Protein AF-A0A849KDF8-F1 (afdb_monomer_lite)

Secondary structure (DSSP, 8-state):
--------------------------------------------S-HHHHHHHHHHHHHHHTT-HHHHHHHHHHHHHHHHHH--HHHHHHHHHHHHHTTTSHHHHHTTHHHHHHHHTTTSTTTTTSTTTS---

Structure (mmCIF, N/CA/C/O backbone):
data_AF-A0A849KDF8-F1
#
_entry.id   AF-A0A849KDF8-F1
#
loop_
_atom_site.group_PDB
_atom_site.id
_atom_site.type_symbol
_atom_site.label_atom_id
_atom_site.label_alt_id
_atom_site.label_comp_id
_atom_site.label_asym_id
_atom_site.label_entity_id
_atom_site.label_seq_id
_atom_site.pdbx_PDB_ins_code
_atom_site.Cartn_x
_atom_site.Cartn_y
_atom_site.Cartn_z
_atom_site.occupancy
_atom_site.B_iso_or_equiv
_atom_site.auth_seq_id
_atom_site.auth_comp_id
_atom_site.auth_asym_id
_atom_site.auth_atom_id
_atom_site.pdbx_PDB_model_num
ATOM 1 N N . MET A 1 1 ? 0.610 40.501 -31.856 1.00 41.25 1 MET A N 1
ATOM 2 C CA . MET A 1 1 ? 1.098 41.792 -31.326 1.00 41.25 1 MET A CA 1
ATOM 3 C C . MET A 1 1 ? 2.416 41.530 -30.622 1.00 41.25 1 MET A C 1
ATOM 5 O O . MET A 1 1 ? 2.444 40.773 -29.665 1.00 41.25 1 MET A O 1
ATOM 9 N N . CYS A 1 2 ? 3.502 42.070 -31.166 1.00 36.66 2 CYS A N 1
ATOM 10 C CA . CYS A 1 2 ? 4.852 41.997 -30.615 1.00 36.66 2 CYS A CA 1
ATOM 11 C C . CYS A 1 2 ? 5.259 43.398 -30.159 1.00 36.66 2 CYS A C 1
ATOM 13 O O . CYS A 1 2 ? 4.946 44.343 -30.881 1.00 36.66 2 CYS A O 1
ATOM 15 N N . ARG A 1 3 ? 6.032 43.467 -29.064 1.00 43.22 3 ARG A N 1
ATOM 16 C CA . ARG A 1 3 ? 7.144 44.392 -28.753 1.00 43.22 3 ARG A CA 1
ATOM 17 C C . ARG A 1 3 ? 7.171 44.973 -27.324 1.00 43.22 3 ARG A C 1
ATOM 19 O O . ARG A 1 3 ? 6.141 45.014 -26.662 1.00 43.22 3 ARG A O 1
ATOM 26 N N . PRO A 1 4 ? 8.395 45.297 -26.854 1.00 55.34 4 PRO A N 1
ATOM 27 C CA . PRO A 1 4 ? 8.879 45.163 -25.481 1.00 55.34 4 PRO A CA 1
ATOM 28 C C . PRO A 1 4 ? 9.159 46.535 -24.847 1.00 55.34 4 PRO A C 1
ATOM 30 O O . PRO A 1 4 ? 8.985 47.547 -25.515 1.00 55.34 4 PRO A O 1
ATOM 33 N N . PHE A 1 5 ? 9.689 46.580 -23.622 1.00 42.81 5 PHE A N 1
ATOM 34 C CA . PHE A 1 5 ? 10.507 47.718 -23.188 1.00 42.81 5 PHE A CA 1
ATOM 35 C C . PHE A 1 5 ? 11.630 47.262 -22.259 1.00 42.81 5 PHE A C 1
ATOM 37 O O . PHE A 1 5 ? 11.443 47.036 -21.067 1.00 42.81 5 PHE A O 1
ATOM 44 N N . ASP A 1 6 ? 12.797 47.132 -22.877 1.00 41.34 6 ASP A N 1
ATOM 45 C CA . ASP A 1 6 ? 14.102 47.126 -22.240 1.00 41.34 6 ASP A CA 1
ATOM 46 C C . ASP A 1 6 ? 14.595 48.570 -22.042 1.00 41.34 6 ASP A C 1
ATOM 48 O O . ASP A 1 6 ? 14.310 49.448 -22.858 1.00 41.34 6 ASP A O 1
ATOM 52 N N . HIS A 1 7 ? 15.367 48.754 -20.969 1.00 41.97 7 HIS A N 1
ATOM 53 C CA . HIS A 1 7 ? 16.410 49.759 -20.726 1.00 41.97 7 HIS A CA 1
ATOM 54 C C . HIS A 1 7 ? 16.214 51.231 -21.132 1.00 41.97 7 HIS A C 1
ATOM 56 O O . HIS A 1 7 ? 16.326 51.558 -22.304 1.00 41.97 7 HIS A O 1
ATOM 62 N N . VAL A 1 8 ? 16.272 52.145 -20.144 1.00 46.41 8 VAL A N 1
ATOM 63 C CA . VAL A 1 8 ? 17.152 53.338 -20.223 1.00 46.41 8 VAL A CA 1
ATOM 64 C C . VAL A 1 8 ? 17.688 53.728 -18.835 1.00 46.41 8 VAL A C 1
ATOM 66 O O . VAL A 1 8 ? 16.969 54.224 -17.971 1.00 46.41 8 VAL A O 1
ATOM 69 N N . LEU A 1 9 ? 19.001 53.549 -18.669 1.00 49.12 9 LEU A N 1
ATOM 70 C CA . LEU A 1 9 ? 19.859 54.199 -17.676 1.00 49.12 9 LEU A CA 1
ATOM 71 C C . LEU A 1 9 ? 19.871 55.726 -17.841 1.00 49.12 9 LEU A C 1
ATOM 73 O O . LEU A 1 9 ? 20.079 56.183 -18.964 1.00 49.12 9 LEU A O 1
ATOM 77 N N . ARG A 1 10 ? 19.829 56.494 -16.736 1.00 42.59 10 ARG A N 1
ATOM 78 C CA . ARG A 1 10 ? 20.530 57.798 -16.531 1.00 42.59 10 ARG A CA 1
ATOM 79 C C . ARG A 1 10 ? 19.964 58.494 -15.287 1.00 42.59 10 ARG A C 1
ATOM 81 O O . ARG A 1 10 ? 18.834 58.952 -15.316 1.00 42.59 10 ARG A O 1
ATOM 88 N N . ARG A 1 11 ? 20.663 58.611 -14.159 1.00 46.53 11 ARG A N 1
ATOM 89 C CA . ARG A 1 11 ? 21.743 59.568 -13.815 1.00 46.53 11 ARG A CA 1
ATOM 90 C C . ARG A 1 11 ? 22.064 59.231 -12.341 1.00 46.53 11 ARG A C 1
ATOM 92 O O . ARG A 1 11 ? 21.131 59.067 -11.573 1.00 46.53 11 ARG A O 1
ATOM 99 N N . GLY A 1 12 ? 23.285 58.974 -11.885 1.00 35.44 12 GLY A N 1
ATOM 100 C CA . GLY A 1 12 ? 24.455 59.834 -12.005 1.00 35.44 12 GLY A CA 1
ATOM 101 C C . GLY A 1 12 ? 24.452 60.887 -10.890 1.00 35.44 12 GLY A C 1
ATOM 102 O O . GLY A 1 12 ? 23.970 61.981 -11.147 1.00 35.44 12 GLY A O 1
ATOM 103 N N . ALA A 1 13 ? 24.945 60.532 -9.694 1.00 44.97 13 ALA A N 1
ATOM 104 C CA . ALA A 1 13 ? 25.566 61.391 -8.662 1.00 44.97 13 ALA A CA 1
ATOM 105 C C . ALA A 1 13 ? 25.665 60.565 -7.359 1.00 44.97 13 ALA A C 1
ATOM 107 O O . ALA A 1 13 ? 24.655 60.188 -6.785 1.00 44.97 13 ALA A O 1
ATOM 108 N N . ALA A 1 14 ? 26.835 60.033 -7.018 1.00 42.91 14 ALA A N 1
ATOM 109 C CA . ALA A 1 14 ? 27.879 60.704 -6.238 1.00 42.91 14 ALA A CA 1
ATOM 110 C C . ALA A 1 14 ? 27.807 60.302 -4.753 1.00 42.91 14 ALA A C 1
ATOM 112 O O . ALA A 1 14 ? 26.903 60.690 -4.023 1.00 42.91 14 ALA A O 1
ATOM 113 N N . LEU A 1 15 ? 28.796 59.485 -4.377 1.00 50.38 15 LEU A N 1
ATOM 114 C CA . LEU A 1 15 ? 29.427 59.354 -3.063 1.00 50.38 15 LEU A CA 1
ATOM 115 C C . LEU A 1 15 ? 28.846 60.233 -1.941 1.00 50.38 15 LEU A C 1
ATOM 117 O O . LEU A 1 15 ? 29.060 61.444 -1.933 1.00 50.38 15 LEU A O 1
ATOM 121 N N . CYS A 1 16 ? 28.279 59.598 -0.914 1.00 37.69 16 CYS A N 1
ATOM 122 C CA . CYS A 1 16 ? 28.373 60.098 0.455 1.00 37.69 16 CYS A CA 1
ATOM 123 C C . CYS A 1 16 ? 28.096 58.986 1.477 1.00 37.69 16 CYS A C 1
ATOM 125 O O . CYS A 1 16 ? 27.006 58.429 1.500 1.00 37.69 16 CYS A O 1
ATOM 127 N N . LEU A 1 17 ? 29.102 58.756 2.333 1.00 49.34 17 LEU A N 1
ATOM 128 C CA . LEU A 1 17 ? 29.003 58.292 3.727 1.00 49.34 17 LEU A CA 1
ATOM 129 C C . LEU A 1 17 ? 28.503 56.844 3.921 1.00 49.34 17 LEU A C 1
ATOM 131 O O . LEU A 1 17 ? 27.326 56.544 3.804 1.00 49.34 17 LEU A O 1
ATOM 135 N N . LEU A 1 18 ? 29.387 55.853 4.096 1.00 56.19 18 LEU A N 1
ATOM 136 C CA . LEU A 1 18 ? 30.035 55.482 5.372 1.00 56.19 18 LEU A CA 1
ATOM 137 C C . LEU A 1 18 ? 29.091 55.517 6.591 1.00 56.19 18 LEU A C 1
ATOM 139 O O . LEU A 1 18 ? 28.486 56.541 6.877 1.00 56.19 18 LEU A O 1
ATOM 143 N N . LEU A 1 19 ? 29.121 54.413 7.353 1.00 46.91 19 LEU A N 1
ATOM 144 C CA . LEU A 1 19 ? 28.393 54.099 8.595 1.00 46.91 19 LEU A CA 1
ATOM 145 C C . LEU A 1 19 ? 26.929 53.675 8.375 1.00 46.91 19 LEU A C 1
ATOM 147 O O . LEU A 1 19 ? 26.025 54.484 8.254 1.00 46.91 19 LEU A O 1
ATOM 151 N N . SER A 1 20 ? 26.588 52.389 8.428 1.00 48.00 20 SER A N 1
ATOM 152 C CA . SER A 1 20 ? 26.629 51.667 9.702 1.00 48.00 20 SER A CA 1
ATOM 153 C C . SER A 1 20 ? 26.692 50.150 9.493 1.00 48.00 20 SER A C 1
ATOM 155 O O . SER A 1 20 ? 25.688 49.512 9.184 1.00 48.00 20 SER A O 1
ATOM 157 N N . LEU A 1 21 ? 27.864 49.558 9.744 1.00 48.66 21 LEU A N 1
ATOM 158 C CA . LEU A 1 21 ? 27.937 48.179 10.227 1.00 48.66 21 LEU A CA 1
ATOM 159 C C . LEU A 1 21 ? 27.445 48.201 11.680 1.00 48.66 21 LEU A C 1
ATOM 161 O O . LEU A 1 21 ? 28.229 48.353 12.612 1.00 48.66 21 LEU A O 1
ATOM 165 N N . ALA A 1 22 ? 26.131 48.112 11.867 1.00 52.16 22 ALA A N 1
ATOM 166 C CA . ALA A 1 22 ? 25.553 47.784 13.161 1.00 52.16 22 ALA A CA 1
ATOM 167 C C . ALA A 1 22 ? 25.284 46.281 13.177 1.00 52.16 22 ALA A C 1
ATOM 169 O O . ALA A 1 22 ? 24.259 45.783 12.713 1.00 52.16 22 ALA A O 1
ATOM 170 N N . THR A 1 23 ? 26.288 45.579 13.681 1.00 51.03 23 THR A N 1
ATOM 171 C CA . THR A 1 23 ? 26.306 44.184 14.090 1.00 51.03 23 THR A CA 1
ATOM 172 C C . THR A 1 23 ? 25.065 43.854 14.920 1.00 51.03 23 THR A C 1
ATOM 174 O O . THR A 1 23 ? 25.037 44.089 16.123 1.00 51.03 23 THR A O 1
ATOM 177 N N . GLN A 1 24 ? 24.034 43.278 14.305 1.00 55.06 24 GLN A N 1
ATOM 178 C CA . GLN A 1 24 ? 23.022 42.541 15.056 1.00 55.06 24 GLN A CA 1
ATOM 179 C C . GLN A 1 24 ? 23.434 41.075 15.064 1.00 55.06 24 GLN A C 1
ATOM 181 O O . GLN A 1 24 ? 22.954 40.251 14.290 1.00 55.06 24 GLN A O 1
ATOM 186 N N . ALA A 1 25 ? 24.368 40.771 15.967 1.00 45.06 25 ALA A N 1
ATOM 187 C CA . ALA A 1 25 ? 24.535 39.431 16.500 1.00 45.06 25 ALA A CA 1
ATOM 188 C C . ALA A 1 25 ? 23.270 39.102 17.309 1.00 45.06 25 ALA A C 1
ATOM 190 O O . ALA A 1 25 ? 23.229 39.228 18.531 1.00 45.06 25 ALA A O 1
ATOM 191 N N . GLY A 1 26 ? 22.200 38.749 16.598 1.00 45.47 26 GLY A N 1
ATOM 192 C CA . GLY A 1 26 ? 21.040 38.108 17.185 1.00 45.47 26 GLY A CA 1
ATOM 193 C C . GLY A 1 26 ? 21.493 36.756 17.707 1.00 45.47 26 GLY A C 1
ATOM 194 O O . GLY A 1 26 ? 21.720 35.829 16.932 1.00 45.47 26 GLY A O 1
ATOM 195 N N . ALA A 1 27 ? 21.674 36.669 19.021 1.00 49.47 27 ALA A N 1
ATOM 196 C CA . ALA A 1 27 ? 21.826 35.421 19.741 1.00 49.47 27 ALA A CA 1
ATOM 197 C C . ALA A 1 27 ? 20.535 34.604 19.581 1.00 49.47 27 ALA A C 1
ATOM 199 O O . ALA A 1 27 ? 19.655 34.615 20.438 1.00 49.47 27 ALA A O 1
ATOM 200 N N . TYR A 1 28 ? 20.412 33.894 18.461 1.00 48.41 28 TYR A N 1
ATOM 201 C CA . TYR A 1 28 ? 19.480 32.787 18.329 1.00 48.41 28 TYR A CA 1
ATOM 202 C C . TYR A 1 28 ? 20.056 31.625 19.132 1.00 48.41 28 TYR A C 1
ATOM 204 O O . TYR A 1 28 ? 20.759 30.766 18.609 1.00 48.41 28 TYR A O 1
ATOM 212 N N . ALA A 1 29 ? 19.789 31.621 20.433 1.00 51.41 29 ALA A N 1
ATOM 213 C CA . ALA A 1 29 ? 19.782 30.389 21.193 1.00 51.41 29 ALA A CA 1
ATOM 214 C C . ALA A 1 29 ? 18.461 29.681 20.863 1.00 51.41 29 ALA A C 1
ATOM 216 O O . ALA A 1 29 ? 17.413 30.135 21.330 1.00 51.41 29 ALA A O 1
ATOM 217 N N . PRO A 1 30 ? 18.438 28.580 20.089 1.00 51.91 30 PRO A N 1
ATOM 218 C CA . PRO A 1 30 ? 17.329 27.669 20.232 1.00 51.91 30 PRO A CA 1
ATOM 219 C C . PRO A 1 30 ? 17.497 27.050 21.618 1.00 51.91 30 PRO A C 1
ATOM 221 O O . PRO A 1 30 ? 18.341 26.180 21.837 1.00 51.91 30 PRO A O 1
ATOM 224 N N . ALA A 1 31 ? 16.695 27.514 22.574 1.00 51.62 31 ALA A N 1
ATOM 225 C CA . ALA A 1 31 ? 16.337 26.689 23.710 1.00 51.62 31 ALA A CA 1
ATOM 226 C C . ALA A 1 31 ? 15.624 25.465 23.127 1.00 51.62 31 ALA A C 1
ATOM 228 O O . ALA A 1 31 ? 14.40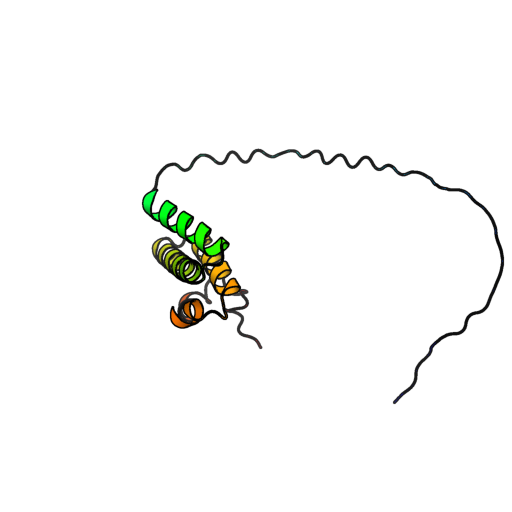8 25.447 22.948 1.00 51.62 31 ALA A O 1
ATOM 229 N N . ALA A 1 32 ? 16.410 24.459 22.746 1.00 54.28 32 ALA A N 1
ATOM 230 C CA . ALA A 1 32 ? 15.936 23.130 22.448 1.00 54.28 32 ALA A CA 1
ATOM 231 C C . ALA A 1 32 ? 15.434 22.558 23.773 1.00 54.28 32 ALA A C 1
ATOM 233 O O . ALA A 1 32 ? 16.119 21.804 24.464 1.00 54.28 32 ALA A O 1
ATOM 234 N N . THR A 1 33 ? 14.224 22.959 24.161 1.00 54.41 33 THR A N 1
ATOM 235 C CA . THR A 1 33 ? 13.417 22.196 25.096 1.00 54.41 33 THR A CA 1
ATOM 236 C C . THR A 1 33 ? 13.121 20.890 24.382 1.00 54.41 33 THR A C 1
ATOM 238 O O . THR A 1 33 ? 12.137 20.753 23.659 1.00 54.41 33 THR A O 1
ATOM 241 N N . ALA A 1 34 ? 14.039 19.938 24.533 1.00 54.75 34 ALA A N 1
ATOM 242 C CA . ALA A 1 34 ? 13.824 18.556 24.177 1.00 54.75 34 ALA A CA 1
ATOM 243 C C . ALA A 1 34 ? 12.689 18.062 25.074 1.00 54.75 34 ALA A C 1
ATOM 245 O O . ALA A 1 34 ? 12.903 17.588 26.192 1.00 54.75 34 ALA A O 1
ATOM 246 N N . MET A 1 35 ? 11.456 18.246 24.605 1.00 49.53 35 MET A N 1
ATOM 247 C CA . MET A 1 35 ? 10.289 17.589 25.153 1.00 49.53 35 MET A CA 1
ATOM 248 C C . MET A 1 35 ? 10.565 16.098 25.002 1.00 49.53 35 MET A C 1
ATOM 250 O O . MET A 1 35 ? 10.455 15.529 23.918 1.00 49.53 35 MET A O 1
ATOM 254 N N . ARG A 1 36 ? 11.025 15.476 26.092 1.00 51.09 36 ARG A N 1
ATOM 255 C CA . ARG A 1 36 ? 11.147 14.028 26.193 1.00 51.09 36 ARG A CA 1
ATOM 256 C C . ARG A 1 36 ? 9.740 13.474 26.061 1.00 51.09 36 ARG A C 1
ATOM 258 O O . ARG A 1 36 ? 9.020 13.354 27.051 1.00 51.09 36 ARG A O 1
ATOM 265 N N . ILE A 1 37 ? 9.353 13.130 24.837 1.00 51.97 37 ILE A N 1
ATOM 266 C CA . ILE A 1 37 ? 8.285 12.169 24.621 1.00 51.97 37 ILE A CA 1
ATOM 267 C C . ILE A 1 37 ? 8.787 10.902 25.304 1.00 51.97 37 ILE A C 1
ATOM 269 O O . ILE A 1 37 ? 9.682 10.218 24.808 1.00 51.97 37 ILE A O 1
ATOM 273 N N . LYS A 1 38 ? 8.269 10.637 26.507 1.00 46.53 38 LYS A N 1
ATOM 274 C CA . LYS A 1 38 ? 8.349 9.317 27.117 1.00 46.53 38 LYS A CA 1
ATOM 275 C C . LYS A 1 38 ? 7.565 8.397 26.190 1.00 46.53 38 LYS A C 1
ATOM 277 O O . LYS A 1 38 ? 6.365 8.212 26.364 1.00 46.53 38 LYS A O 1
ATOM 282 N N . PHE A 1 39 ? 8.239 7.856 25.182 1.00 46.53 39 PHE A N 1
ATOM 283 C CA . PHE A 1 39 ? 7.786 6.637 24.544 1.00 46.53 39 PHE A CA 1
ATOM 284 C C . PHE A 1 39 ? 7.817 5.575 25.635 1.00 46.53 39 PHE A C 1
ATOM 286 O O . PHE A 1 39 ? 8.876 5.093 26.034 1.00 46.53 39 PHE A O 1
ATOM 293 N N . ALA A 1 40 ? 6.645 5.291 26.199 1.00 45.72 40 ALA A N 1
ATOM 294 C CA . ALA A 1 40 ? 6.465 4.090 26.985 1.00 45.72 40 ALA A CA 1
ATOM 295 C C . ALA A 1 40 ? 6.841 2.910 26.075 1.00 45.72 40 ALA A C 1
ATOM 297 O O . ALA A 1 40 ? 6.374 2.871 24.931 1.00 45.72 40 ALA A O 1
ATOM 298 N N . PRO A 1 41 ? 7.689 1.973 26.526 1.00 45.12 41 PRO A N 1
ATOM 299 C CA . PRO A 1 41 ? 7.946 0.773 25.755 1.00 45.12 41 PRO A CA 1
ATOM 300 C C . PRO A 1 41 ? 6.630 -0.004 25.673 1.00 45.12 41 PRO A C 1
ATOM 302 O O . PRO A 1 41 ? 6.187 -0.604 26.651 1.00 45.12 41 PRO A O 1
ATOM 305 N N . GLN A 1 42 ? 5.974 0.036 24.512 1.00 50.62 42 GLN A N 1
ATOM 306 C CA . GLN A 1 42 ? 4.907 -0.902 24.178 1.00 50.62 42 GLN A CA 1
ATOM 307 C C . GLN A 1 42 ? 5.567 -2.261 23.942 1.00 50.62 42 GLN A C 1
ATOM 309 O O . GLN A 1 42 ? 5.880 -2.650 22.820 1.00 50.62 42 GLN A O 1
ATOM 314 N N . ALA A 1 43 ? 5.854 -2.957 25.037 1.00 56.53 43 ALA A N 1
ATOM 315 C CA . ALA A 1 43 ? 6.307 -4.327 24.986 1.00 56.53 43 ALA A CA 1
ATOM 316 C C . ALA A 1 43 ? 5.127 -5.237 24.623 1.00 56.53 43 ALA A C 1
ATOM 318 O O . ALA A 1 43 ? 4.124 -5.306 25.331 1.00 56.53 43 ALA A O 1
ATOM 319 N N . SER A 1 44 ? 5.338 -5.976 23.536 1.00 55.44 44 SER A N 1
ATOM 320 C CA . SER A 1 44 ? 4.829 -7.330 23.326 1.00 55.44 44 SER A CA 1
ATOM 321 C C . SER A 1 44 ? 3.349 -7.482 22.981 1.00 55.44 44 SER A C 1
ATOM 323 O O . SER A 1 44 ? 2.561 -8.053 23.727 1.00 55.44 44 SER A O 1
ATOM 325 N N . ALA A 1 45 ? 3.027 -7.147 21.732 1.00 48.19 45 ALA A N 1
ATOM 326 C CA . ALA A 1 45 ? 2.105 -7.959 20.947 1.00 48.19 45 ALA A CA 1
ATOM 327 C C . ALA A 1 45 ? 2.809 -8.368 19.642 1.00 48.19 45 ALA A C 1
ATOM 329 O O . ALA A 1 45 ? 2.850 -7.615 18.677 1.00 48.19 45 ALA A O 1
ATOM 330 N N . SER A 1 46 ? 3.371 -9.581 19.638 1.00 49.16 46 SER A N 1
ATOM 331 C CA . SER A 1 46 ? 3.955 -10.259 18.471 1.00 49.16 46 SER A CA 1
ATOM 332 C C . SER A 1 46 ? 5.234 -9.618 17.895 1.00 49.16 46 SER A C 1
ATOM 334 O O . SER A 1 46 ? 5.212 -8.886 16.909 1.00 49.16 46 SER A O 1
ATOM 336 N N . ALA A 1 47 ? 6.383 -9.939 18.501 1.00 55.88 47 ALA A N 1
ATOM 337 C CA . ALA A 1 47 ? 7.697 -9.476 18.042 1.00 55.88 47 ALA A CA 1
ATOM 338 C C . ALA A 1 47 ? 8.129 -10.082 16.689 1.00 55.88 47 ALA A C 1
ATOM 340 O O . ALA A 1 47 ? 8.791 -9.408 15.909 1.00 55.88 47 ALA A O 1
ATOM 341 N N . ALA A 1 48 ? 7.717 -11.317 16.377 1.00 55.88 48 ALA A N 1
ATOM 342 C CA . ALA A 1 48 ? 8.092 -12.019 15.144 1.00 55.88 48 ALA A CA 1
ATOM 343 C C . ALA A 1 48 ? 7.569 -11.375 13.833 1.00 55.88 48 ALA A C 1
ATOM 345 O O . ALA A 1 48 ? 8.344 -11.229 12.885 1.00 55.88 48 ALA A O 1
ATOM 346 N N . PRO A 1 49 ? 6.289 -10.959 13.720 1.00 69.25 49 PRO A N 1
ATOM 347 C CA . PRO A 1 49 ? 5.820 -10.264 12.523 1.00 69.25 49 PRO A CA 1
ATOM 348 C C . PRO A 1 49 ? 6.398 -8.852 12.400 1.00 69.25 49 PRO A C 1
ATOM 350 O O . PRO A 1 49 ? 6.587 -8.389 11.281 1.00 69.25 49 PRO A O 1
ATOM 353 N N . GLU A 1 50 ? 6.716 -8.177 13.510 1.00 81.94 50 GLU A N 1
ATOM 354 C CA . GLU A 1 50 ? 7.362 -6.860 13.446 1.00 81.94 50 GLU A CA 1
ATOM 355 C C . GLU A 1 50 ? 8.831 -6.965 13.026 1.00 81.94 50 GLU A C 1
ATOM 357 O O . GLU A 1 50 ? 9.282 -6.177 12.201 1.00 81.94 50 GLU A O 1
ATOM 362 N N . SER A 1 51 ? 9.562 -7.976 13.509 1.00 80.25 51 SER A N 1
ATOM 363 C CA . SER A 1 51 ? 10.946 -8.212 13.088 1.00 80.25 51 SER A CA 1
ATOM 364 C C . SER A 1 51 ? 11.046 -8.564 11.603 1.00 80.25 51 SER A C 1
ATOM 366 O O . SER A 1 51 ? 11.983 -8.137 10.937 1.00 80.25 51 SER A O 1
ATOM 368 N N . ALA A 1 52 ? 10.064 -9.290 11.059 1.00 88.00 52 ALA A N 1
ATOM 369 C CA . ALA A 1 52 ? 10.007 -9.578 9.627 1.00 88.00 52 ALA A CA 1
ATOM 370 C C . ALA A 1 52 ? 9.783 -8.307 8.788 1.00 88.00 52 ALA A C 1
ATOM 372 O O . ALA A 1 52 ? 10.415 -8.139 7.750 1.00 88.00 52 ALA A O 1
ATOM 373 N N . LEU A 1 53 ? 8.920 -7.390 9.242 1.00 93.06 53 LEU A N 1
ATOM 374 C CA . LEU A 1 53 ? 8.755 -6.089 8.585 1.00 93.06 53 LEU A CA 1
ATOM 375 C C . LEU A 1 53 ? 10.009 -5.219 8.729 1.00 93.06 53 LEU A C 1
ATOM 377 O O . LEU A 1 53 ? 10.374 -4.531 7.785 1.00 93.06 53 LEU A O 1
ATOM 381 N N . ALA A 1 54 ? 10.683 -5.255 9.880 1.00 94.12 54 ALA A N 1
ATOM 382 C CA . ALA A 1 54 ? 11.931 -4.524 10.097 1.00 94.12 54 ALA A CA 1
ATOM 383 C C . ALA A 1 54 ? 13.031 -4.961 9.118 1.00 94.12 54 ALA A C 1
ATOM 385 O O . ALA A 1 54 ? 13.642 -4.114 8.477 1.00 94.12 54 ALA A O 1
ATOM 386 N N . GLN A 1 55 ? 13.212 -6.268 8.924 1.00 95.50 55 GLN A N 1
ATOM 387 C CA . GLN A 1 55 ? 14.173 -6.786 7.950 1.00 95.50 55 GLN A CA 1
ATOM 388 C C . GLN A 1 55 ? 13.815 -6.385 6.510 1.00 95.50 55 GLN A C 1
ATOM 390 O O . GLN A 1 55 ? 14.681 -5.964 5.748 1.00 95.50 55 GLN A O 1
ATOM 395 N N . LEU A 1 56 ? 12.533 -6.459 6.139 1.00 94.88 56 LEU A N 1
ATOM 396 C CA . LEU A 1 56 ? 12.085 -6.004 4.821 1.00 94.88 56 LEU A CA 1
ATOM 397 C C . LEU A 1 56 ? 12.333 -4.503 4.617 1.00 94.88 56 LEU A C 1
ATOM 399 O O . LEU A 1 56 ? 12.735 -4.107 3.529 1.00 94.88 56 LEU A O 1
ATOM 403 N N . ARG A 1 57 ? 12.150 -3.671 5.653 1.00 96.12 57 ARG A N 1
ATOM 404 C CA . ARG A 1 57 ? 12.484 -2.236 5.604 1.00 96.12 57 ARG A CA 1
ATOM 405 C C . ARG A 1 57 ? 13.969 -2.020 5.354 1.00 96.12 57 ARG A C 1
ATOM 407 O O . ARG A 1 57 ? 14.309 -1.188 4.524 1.00 96.12 57 ARG A O 1
ATOM 414 N N . GLU A 1 58 ? 14.841 -2.754 6.039 1.00 96.62 58 GLU A N 1
ATOM 415 C CA . GLU A 1 58 ? 16.290 -2.646 5.838 1.00 96.62 58 GLU A CA 1
ATOM 416 C C . GLU A 1 58 ? 16.674 -2.951 4.387 1.00 96.62 58 GLU A C 1
ATOM 418 O O . GLU A 1 58 ? 17.323 -2.129 3.741 1.00 96.62 58 GLU A O 1
ATOM 423 N N . PHE A 1 59 ? 16.206 -4.072 3.836 1.00 94.75 59 PHE A N 1
ATOM 424 C CA . PHE A 1 59 ? 16.472 -4.417 2.438 1.00 94.75 59 PHE A CA 1
ATOM 425 C C . PHE A 1 59 ? 15.853 -3.410 1.462 1.00 94.75 59 PHE A C 1
ATOM 427 O O . PHE A 1 59 ? 16.526 -2.950 0.539 1.00 94.75 59 PHE A O 1
ATOM 434 N N . ALA A 1 60 ? 14.614 -2.979 1.703 1.00 93.00 60 ALA A N 1
ATOM 435 C CA . ALA A 1 60 ? 13.944 -1.993 0.862 1.00 93.00 60 ALA A CA 1
ATOM 436 C C . ALA A 1 60 ? 14.655 -0.627 0.868 1.00 93.00 60 ALA A C 1
ATOM 438 O O . ALA A 1 60 ? 14.670 0.060 -0.157 1.00 93.00 60 ALA A O 1
ATOM 439 N N . VAL A 1 61 ? 15.262 -0.215 1.989 1.00 94.56 61 VAL A N 1
ATOM 440 C CA . VAL A 1 61 ? 16.099 0.999 2.077 1.00 94.56 61 VAL A CA 1
ATOM 441 C C . VAL A 1 61 ? 17.400 0.841 1.287 1.00 94.56 61 VAL A C 1
ATOM 443 O O . VAL A 1 61 ? 17.860 1.812 0.692 1.00 94.56 61 VAL A O 1
ATOM 446 N N . LEU A 1 62 ? 17.961 -0.368 1.224 1.00 95.38 62 LEU A N 1
ATOM 447 C CA . LEU A 1 62 ? 19.153 -0.681 0.425 1.00 95.38 62 LEU A CA 1
ATOM 448 C C . LEU A 1 62 ? 18.881 -0.772 -1.088 1.00 95.38 62 LEU A C 1
ATOM 450 O O . LEU A 1 62 ? 19.809 -1.007 -1.857 1.00 95.38 62 LEU A O 1
ATOM 454 N N . GLY A 1 63 ? 17.636 -0.554 -1.520 1.00 90.00 63 GLY A N 1
ATOM 455 C CA . GLY A 1 63 ? 17.244 -0.572 -2.930 1.00 90.00 63 GLY A CA 1
ATOM 456 C C . GLY A 1 63 ? 16.740 -1.927 -3.424 1.00 90.00 63 GLY A C 1
ATOM 457 O O . GLY A 1 63 ? 16.547 -2.089 -4.625 1.00 90.00 63 GLY A O 1
ATOM 458 N N . ASP A 1 64 ? 16.498 -2.887 -2.528 1.00 91.69 64 ASP A N 1
ATOM 459 C CA . ASP A 1 64 ? 15.833 -4.138 -2.886 1.00 91.69 64 ASP A CA 1
ATOM 460 C C . ASP A 1 64 ? 14.341 -3.875 -3.161 1.00 91.69 64 ASP A C 1
ATOM 462 O O . ASP A 1 64 ? 13.527 -3.640 -2.258 1.00 91.69 64 ASP A O 1
ATOM 466 N N . THR A 1 65 ? 13.986 -3.872 -4.444 1.00 88.81 65 THR A N 1
ATOM 467 C CA . THR A 1 65 ? 12.628 -3.592 -4.920 1.00 88.81 65 THR A CA 1
ATOM 468 C C . THR A 1 65 ? 11.678 -4.765 -4.678 1.00 88.81 65 THR A C 1
ATOM 470 O O . THR A 1 65 ? 10.480 -4.542 -4.482 1.00 88.81 65 THR A O 1
ATOM 473 N N . ASP A 1 66 ? 12.192 -5.996 -4.589 1.00 88.75 66 ASP A N 1
ATOM 474 C CA . ASP A 1 66 ? 11.416 -7.166 -4.177 1.00 88.75 66 ASP A CA 1
ATOM 475 C C . ASP A 1 66 ? 11.024 -7.057 -2.703 1.00 88.75 66 ASP A C 1
ATOM 477 O O . ASP A 1 66 ? 9.853 -7.247 -2.355 1.00 88.75 66 ASP A O 1
ATOM 481 N N . ALA A 1 67 ? 11.975 -6.687 -1.843 1.00 91.50 67 ALA A N 1
ATOM 482 C CA . ALA A 1 67 ? 11.711 -6.446 -0.429 1.00 91.50 67 ALA A CA 1
ATOM 483 C C . ALA A 1 67 ? 10.708 -5.304 -0.228 1.00 91.50 67 ALA A C 1
ATOM 485 O O . ALA A 1 67 ? 9.829 -5.410 0.626 1.00 91.50 67 ALA A O 1
ATOM 486 N N . SER A 1 68 ? 10.791 -4.243 -1.034 1.00 90.75 68 SER A N 1
ATOM 487 C CA . SER A 1 68 ? 9.838 -3.129 -0.994 1.00 90.75 68 SER A CA 1
ATOM 488 C C . SER A 1 68 ? 8.414 -3.539 -1.387 1.00 90.75 68 SER A C 1
ATOM 490 O O . SER A 1 68 ? 7.455 -3.222 -0.677 1.00 90.75 68 SER A O 1
ATOM 492 N N . GLY A 1 69 ? 8.255 -4.306 -2.473 1.00 90.19 69 GLY A N 1
ATOM 493 C CA . GLY A 1 69 ? 6.947 -4.818 -2.896 1.00 90.19 69 GLY A CA 1
ATOM 494 C C . GLY A 1 69 ? 6.328 -5.770 -1.865 1.00 90.19 69 GLY A C 1
ATOM 495 O O . GLY A 1 69 ? 5.143 -5.664 -1.530 1.00 90.19 69 GLY A O 1
ATOM 496 N N . GLU A 1 70 ? 7.137 -6.664 -1.295 1.00 91.69 70 GLU A N 1
ATOM 497 C CA . GLU A 1 70 ? 6.709 -7.563 -0.218 1.00 91.69 70 GLU A CA 1
ATOM 498 C C . GLU A 1 70 ? 6.337 -6.783 1.055 1.00 91.69 70 GLU A C 1
ATOM 500 O O . GLU A 1 70 ? 5.317 -7.065 1.691 1.00 91.69 70 GLU A O 1
ATOM 505 N N . LEU A 1 71 ? 7.120 -5.762 1.413 1.00 93.31 71 LEU A N 1
ATOM 506 C CA . LEU A 1 71 ? 6.848 -4.881 2.547 1.00 93.31 71 LEU A CA 1
ATOM 507 C C . LEU A 1 71 ? 5.505 -4.166 2.384 1.00 93.31 71 LEU A C 1
ATOM 509 O O . LEU A 1 71 ? 4.662 -4.239 3.282 1.00 93.31 71 LEU A O 1
ATOM 513 N N . ALA A 1 72 ? 5.275 -3.529 1.234 1.00 92.19 72 ALA A N 1
ATOM 514 C CA . ALA A 1 72 ? 4.018 -2.856 0.923 1.00 92.19 72 ALA A CA 1
ATOM 515 C C . ALA A 1 72 ? 2.820 -3.816 1.017 1.00 92.19 72 ALA A C 1
ATOM 517 O O . ALA A 1 72 ? 1.804 -3.482 1.632 1.00 92.19 72 ALA A O 1
ATOM 518 N N . THR A 1 73 ? 2.966 -5.038 0.496 1.00 91.81 73 THR A N 1
ATOM 519 C CA . THR A 1 73 ? 1.939 -6.088 0.568 1.00 91.81 73 THR A CA 1
ATOM 520 C C . THR A 1 73 ? 1.586 -6.431 2.014 1.00 91.81 73 THR A C 1
ATOM 522 O O . THR A 1 73 ? 0.421 -6.347 2.413 1.00 91.81 73 THR A O 1
ATOM 525 N N . ARG A 1 74 ? 2.587 -6.748 2.844 1.00 93.62 74 ARG A N 1
ATOM 526 C CA . ARG A 1 74 ? 2.358 -7.141 4.245 1.00 93.62 74 ARG A CA 1
ATOM 527 C C . ARG A 1 74 ? 1.787 -6.010 5.090 1.00 93.62 74 ARG A C 1
ATOM 529 O O . ARG A 1 74 ? 0.998 -6.263 6.005 1.00 93.62 74 ARG A O 1
ATOM 536 N N . LEU A 1 75 ? 2.175 -4.770 4.805 1.00 93.81 75 LEU A N 1
ATOM 537 C CA . LEU A 1 75 ? 1.622 -3.587 5.458 1.00 93.81 75 LEU A CA 1
ATOM 538 C C . LEU A 1 75 ? 0.138 -3.404 5.110 1.00 93.81 75 LEU A C 1
ATOM 540 O O . LEU A 1 75 ? -0.666 -3.189 6.020 1.00 93.81 75 LEU A O 1
ATOM 544 N N . LEU A 1 76 ? -0.256 -3.574 3.844 1.00 91.75 76 LEU A N 1
ATOM 545 C CA . LEU A 1 76 ? -1.671 -3.561 3.452 1.00 91.75 76 LEU A CA 1
ATOM 546 C C . LEU A 1 76 ? -2.460 -4.695 4.116 1.00 91.75 76 LEU A C 1
ATOM 548 O O . LEU A 1 76 ? -3.521 -4.439 4.680 1.00 91.75 76 LEU A O 1
ATOM 552 N N . ASP A 1 77 ? -1.927 -5.917 4.153 1.00 92.94 77 ASP A N 1
ATOM 553 C CA . ASP A 1 77 ? -2.580 -7.052 4.826 1.00 92.94 77 ASP A CA 1
ATOM 554 C C . ASP A 1 77 ? -2.770 -6.801 6.326 1.00 92.94 77 ASP A C 1
ATOM 556 O O . ASP A 1 77 ? -3.747 -7.228 6.950 1.00 92.94 77 ASP A O 1
ATOM 560 N N . ARG A 1 78 ? -1.812 -6.121 6.960 1.00 93.62 78 ARG A N 1
ATOM 561 C CA . ARG A 1 78 ? -1.918 -5.758 8.372 1.00 93.62 78 ARG A CA 1
ATOM 562 C C . ARG A 1 78 ? -2.915 -4.633 8.582 1.00 93.62 78 ARG A C 1
ATOM 564 O O . ARG A 1 78 ? -3.679 -4.699 9.543 1.00 93.62 78 ARG A O 1
ATOM 571 N N . PHE A 1 79 ? -2.957 -3.650 7.689 1.00 91.94 79 PHE A N 1
ATOM 572 C CA . PHE A 1 79 ? -3.994 -2.626 7.697 1.00 91.94 79 PHE A CA 1
ATOM 573 C C . PHE A 1 79 ? -5.388 -3.247 7.551 1.00 91.94 79 PHE A C 1
ATOM 575 O O . PHE A 1 79 ? -6.261 -2.947 8.355 1.00 91.94 79 PHE A O 1
ATOM 582 N N . GLU A 1 80 ? -5.595 -4.158 6.604 1.00 90.19 80 GLU A N 1
ATOM 583 C CA . GLU A 1 80 ? -6.897 -4.799 6.389 1.00 90.19 80 GLU A CA 1
ATOM 584 C C . GLU A 1 80 ? -7.358 -5.621 7.599 1.00 90.19 80 GLU A C 1
ATOM 586 O O . GLU A 1 80 ? -8.546 -5.640 7.911 1.00 90.19 80 GLU A O 1
ATOM 591 N N . ARG A 1 81 ? -6.423 -6.236 8.335 1.00 93.56 81 ARG A N 1
ATOM 592 C CA . ARG A 1 81 ? -6.734 -6.975 9.569 1.00 93.56 81 ARG A CA 1
ATOM 593 C C . ARG A 1 81 ? -6.959 -6.091 10.794 1.00 93.56 81 ARG A C 1
ATOM 595 O O . ARG A 1 81 ? -7.735 -6.463 11.666 1.00 93.56 81 ARG A O 1
ATOM 602 N N . THR A 1 82 ? -6.243 -4.974 10.912 1.00 93.62 82 THR A N 1
ATOM 603 C CA . THR A 1 82 ? -6.187 -4.182 12.160 1.00 93.62 82 THR A CA 1
ATOM 604 C C . THR A 1 82 ? -6.897 -2.835 12.078 1.00 93.62 82 THR A C 1
ATOM 606 O O . THR A 1 82 ? -7.200 -2.238 13.106 1.00 93.62 82 THR A O 1
ATOM 609 N N . GLY A 1 83 ? -7.117 -2.314 10.873 1.00 88.75 83 GLY A N 1
ATOM 610 C CA . GLY A 1 83 ? -7.557 -0.942 10.629 1.00 88.75 83 GLY A CA 1
ATOM 611 C C . GLY A 1 83 ? -6.515 0.134 10.966 1.00 88.75 83 GLY A C 1
ATOM 612 O O . GLY A 1 83 ? -6.813 1.321 10.825 1.00 88.75 83 GLY A O 1
ATOM 613 N N . ASP A 1 84 ? -5.300 -0.231 11.398 1.00 89.88 84 ASP A N 1
ATOM 614 C CA . ASP A 1 84 ? -4.280 0.741 11.793 1.00 89.88 84 ASP A CA 1
ATOM 615 C C . ASP A 1 84 ? -3.707 1.464 10.568 1.00 89.88 84 ASP A C 1
ATOM 617 O O . ASP A 1 84 ? -2.946 0.910 9.767 1.00 89.88 84 ASP A O 1
ATOM 621 N N . ARG A 1 85 ? -4.067 2.745 10.463 1.00 89.25 85 ARG A N 1
ATOM 622 C CA . ARG A 1 85 ? -3.724 3.642 9.356 1.00 89.25 85 ARG A CA 1
ATOM 623 C C . ARG A 1 85 ? -2.222 3.857 9.180 1.00 89.25 85 ARG A C 1
ATOM 625 O O . ARG A 1 85 ? -1.829 4.277 8.096 1.00 89.25 85 ARG A O 1
ATOM 632 N N . ARG A 1 86 ? -1.392 3.582 10.193 1.00 91.19 86 ARG A N 1
ATOM 633 C CA . ARG A 1 86 ? 0.072 3.680 10.072 1.00 91.19 86 ARG A CA 1
ATOM 634 C C . ARG A 1 86 ? 0.601 2.714 9.019 1.00 91.19 86 ARG A C 1
ATOM 636 O O . ARG A 1 86 ? 1.393 3.124 8.182 1.00 91.19 86 ARG A O 1
ATOM 643 N N . HIS A 1 87 ? 0.084 1.485 8.997 1.00 92.88 87 HIS A N 1
ATOM 644 C CA . HIS A 1 87 ? 0.483 0.491 8.003 1.00 92.88 87 HIS A CA 1
ATOM 645 C C . HIS A 1 87 ? 0.038 0.887 6.594 1.00 92.88 87 HIS A C 1
ATOM 647 O O . HIS A 1 87 ? 0.813 0.759 5.656 1.00 92.88 87 HIS A O 1
ATOM 653 N N . LEU A 1 88 ? -1.176 1.434 6.448 1.00 91.06 88 LEU A N 1
ATOM 654 C CA . LEU A 1 88 ? -1.642 1.945 5.157 1.00 91.06 88 LEU A CA 1
ATOM 655 C C . LEU A 1 88 ? -0.749 3.085 4.659 1.00 91.06 88 LEU A C 1
ATOM 657 O O . LEU A 1 88 ? -0.321 3.079 3.513 1.00 91.06 88 LEU A O 1
ATOM 661 N N . HIS A 1 89 ? -0.458 4.059 5.522 1.00 90.19 89 HIS A N 1
ATOM 662 C CA . HIS A 1 89 ? 0.370 5.203 5.158 1.00 90.19 89 HIS A CA 1
ATOM 663 C C . HIS A 1 89 ? 1.793 4.786 4.778 1.00 90.19 89 HIS A C 1
ATOM 665 O O . HIS A 1 89 ? 2.357 5.301 3.818 1.00 90.19 89 HIS A O 1
ATOM 671 N N . GLU A 1 90 ? 2.372 3.842 5.515 1.00 93.69 90 GLU A N 1
ATOM 672 C CA . GLU A 1 90 ? 3.678 3.288 5.186 1.00 93.69 90 GLU A CA 1
ATOM 673 C C . GLU A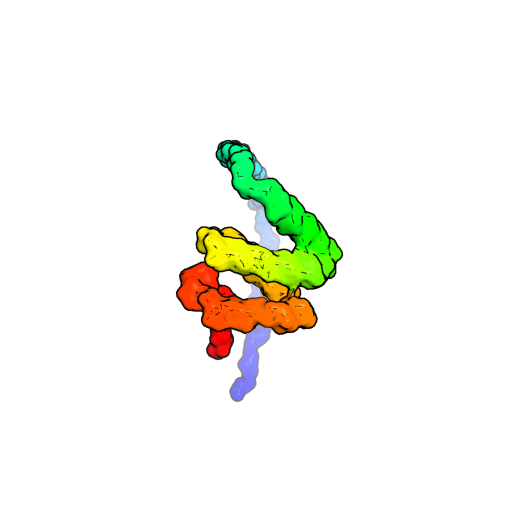 1 90 ? 3.650 2.536 3.849 1.00 93.69 90 GLU A C 1
ATOM 675 O O . GLU A 1 90 ? 4.477 2.818 2.987 1.00 93.69 90 GLU A O 1
ATOM 680 N N . ALA A 1 91 ? 2.662 1.664 3.618 1.00 92.31 91 ALA A N 1
ATOM 681 C CA . ALA A 1 91 ? 2.518 0.950 2.349 1.00 92.31 91 ALA A CA 1
ATOM 682 C C . ALA A 1 91 ? 2.456 1.907 1.149 1.00 92.31 91 ALA A C 1
ATOM 684 O O . ALA A 1 91 ? 3.123 1.681 0.142 1.00 92.31 91 ALA A O 1
ATOM 685 N N . MET A 1 92 ? 1.706 3.007 1.274 1.00 90.25 92 MET A N 1
ATOM 686 C CA . MET A 1 92 ? 1.597 4.010 0.214 1.00 90.25 92 MET A CA 1
ATOM 687 C C . MET A 1 92 ? 2.925 4.687 -0.123 1.00 90.25 92 MET A C 1
ATOM 689 O O . MET A 1 92 ? 3.152 5.005 -1.286 1.00 90.25 92 MET A O 1
ATOM 693 N N . GLN A 1 93 ? 3.805 4.900 0.859 1.00 91.12 93 GLN A N 1
ATOM 694 C CA . GLN A 1 93 ? 5.124 5.487 0.608 1.00 91.12 93 GLN A CA 1
ATOM 695 C C . GLN A 1 93 ? 5.994 4.551 -0.235 1.00 91.12 93 GLN A C 1
ATOM 697 O O . GLN A 1 93 ? 6.608 5.001 -1.199 1.00 91.12 93 GLN A O 1
ATOM 702 N N . TRP A 1 94 ? 5.995 3.254 0.081 1.00 91.44 94 TRP A N 1
ATOM 703 C CA . TRP A 1 94 ? 6.736 2.252 -0.690 1.00 91.44 94 TRP A CA 1
ATOM 704 C C . TRP A 1 94 ? 6.173 2.088 -2.108 1.00 91.44 94 TRP A C 1
ATOM 706 O O . TRP A 1 94 ? 6.934 2.107 -3.071 1.00 91.44 94 TRP A O 1
ATOM 716 N N . ILE A 1 95 ? 4.841 2.040 -2.253 1.00 88.62 95 ILE A N 1
ATOM 717 C CA . ILE A 1 95 ? 4.169 2.000 -3.566 1.00 88.62 95 ILE A CA 1
ATOM 718 C C . ILE A 1 95 ? 4.509 3.240 -4.397 1.00 88.62 95 ILE A C 1
ATOM 720 O O . ILE A 1 95 ? 4.774 3.120 -5.587 1.00 88.62 95 ILE A O 1
ATOM 724 N N . ALA A 1 96 ? 4.509 4.429 -3.791 1.00 86.50 96 ALA A N 1
ATOM 725 C CA . ALA A 1 96 ? 4.810 5.661 -4.511 1.00 86.50 96 ALA A CA 1
ATOM 726 C C . ALA A 1 96 ? 6.276 5.752 -4.938 1.00 86.50 96 ALA A C 1
ATOM 728 O O . ALA A 1 96 ? 6.564 6.244 -6.025 1.00 86.50 96 ALA A O 1
ATOM 729 N N . ARG A 1 97 ? 7.193 5.271 -4.095 1.00 88.19 97 ARG A N 1
ATOM 730 C CA . ARG A 1 97 ? 8.623 5.252 -4.402 1.00 88.19 97 ARG A CA 1
ATOM 731 C C . ARG A 1 97 ? 8.937 4.346 -5.588 1.00 88.19 97 ARG A C 1
ATOM 733 O O . ARG A 1 97 ? 9.669 4.752 -6.482 1.00 88.19 97 ARG A O 1
ATOM 740 N N . ASP A 1 98 ? 8.368 3.144 -5.590 1.00 88.00 98 ASP A N 1
ATOM 741 C CA . ASP A 1 98 ? 8.725 2.094 -6.545 1.00 88.00 98 ASP A CA 1
ATOM 742 C C . ASP A 1 98 ? 7.643 1.891 -7.618 1.00 88.00 98 ASP A C 1
ATOM 744 O O . ASP A 1 98 ? 7.560 0.825 -8.218 1.00 88.00 98 ASP A O 1
ATOM 748 N N . TRP A 1 99 ? 6.829 2.918 -7.879 1.00 81.25 99 TRP A N 1
ATOM 749 C CA . TRP A 1 99 ? 5.662 2.868 -8.767 1.00 81.25 99 TRP A CA 1
ATOM 750 C C . TRP A 1 99 ? 5.953 2.294 -10.160 1.00 81.25 99 TRP A C 1
ATOM 752 O O . TRP A 1 99 ? 5.143 1.549 -10.704 1.00 81.25 99 TRP A O 1
ATOM 762 N N . GLU A 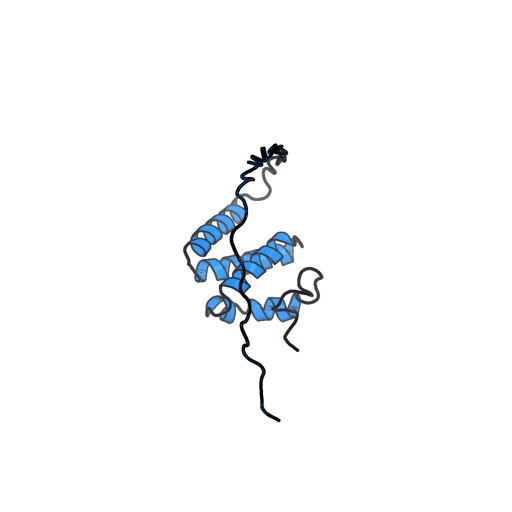1 100 ? 7.117 2.611 -10.728 1.00 80.88 100 GLU A N 1
ATOM 763 C CA . GLU A 1 100 ? 7.517 2.152 -12.065 1.00 80.88 100 GLU A CA 1
ATOM 764 C C . GLU A 1 100 ? 8.116 0.735 -12.077 1.00 80.88 100 GLU A C 1
ATOM 766 O O . GLU A 1 100 ? 8.400 0.189 -13.143 1.00 80.88 100 GLU A O 1
ATOM 771 N N . HIS A 1 101 ? 8.318 0.114 -10.912 1.00 81.94 101 HIS A N 1
ATOM 772 C CA . HIS A 1 101 ? 8.937 -1.203 -10.825 1.00 81.94 101 HIS A CA 1
ATOM 773 C C . HIS A 1 101 ? 7.924 -2.324 -11.026 1.00 81.94 101 HIS A C 1
ATOM 775 O O . HIS A 1 101 ? 6.840 -2.341 -10.437 1.00 81.94 101 HIS A O 1
ATOM 781 N N . GLU A 1 102 ? 8.345 -3.331 -11.796 1.00 73.19 102 GLU A N 1
ATOM 782 C CA . GLU A 1 102 ? 7.509 -4.458 -12.213 1.00 73.19 102 GLU A CA 1
ATOM 783 C C . GLU A 1 102 ? 6.822 -5.142 -11.030 1.00 73.19 102 GLU A C 1
ATOM 785 O O . GLU A 1 102 ? 5.688 -5.557 -11.174 1.00 73.19 102 GLU A O 1
ATOM 790 N N . ARG A 1 103 ? 7.436 -5.225 -9.843 1.00 70.25 103 ARG A N 1
ATOM 791 C CA . ARG A 1 103 ? 6.807 -5.821 -8.652 1.00 70.25 103 ARG A CA 1
ATOM 792 C C . ARG A 1 103 ? 5.664 -5.003 -8.069 1.00 70.25 103 ARG A C 1
ATOM 794 O O . ARG A 1 103 ? 4.692 -5.607 -7.637 1.00 70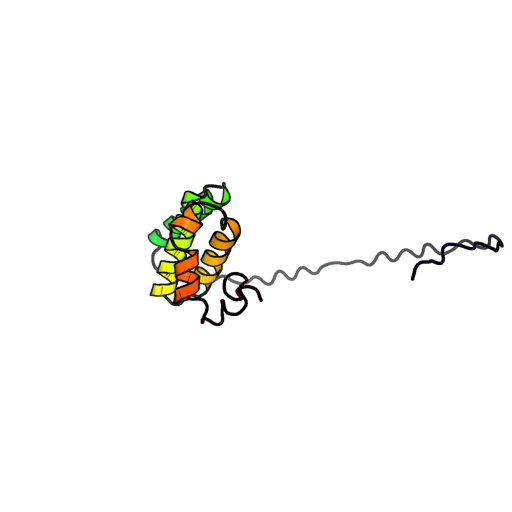.25 103 ARG A O 1
ATOM 801 N N . VAL A 1 104 ? 5.750 -3.675 -8.041 1.00 66.44 104 VAL A N 1
ATOM 802 C CA . VAL A 1 104 ? 4.647 -2.825 -7.557 1.00 66.44 104 VAL A CA 1
ATOM 803 C C . VAL A 1 104 ? 3.480 -2.868 -8.542 1.00 66.44 104 VAL A C 1
ATOM 805 O O . VAL A 1 104 ? 2.322 -2.924 -8.126 1.00 66.44 104 VAL A O 1
ATOM 808 N N . VAL A 1 105 ? 3.803 -2.945 -9.834 1.00 61.81 105 VAL A N 1
ATOM 809 C CA . VAL A 1 105 ? 2.840 -3.087 -10.930 1.00 61.81 105 VAL A CA 1
ATOM 810 C C . VAL A 1 105 ? 2.229 -4.498 -10.979 1.00 61.81 105 VAL A C 1
ATOM 812 O O . VAL A 1 105 ? 1.018 -4.629 -11.073 1.00 61.81 105 VAL A O 1
ATOM 815 N N . ARG A 1 106 ? 3.033 -5.564 -10.857 1.00 58.34 106 ARG A N 1
ATOM 816 C CA . ARG A 1 106 ? 2.608 -6.980 -10.927 1.00 58.34 106 ARG A CA 1
ATOM 817 C C . ARG A 1 106 ? 2.004 -7.529 -9.655 1.00 58.34 106 ARG A C 1
ATOM 819 O O . ARG A 1 106 ? 1.309 -8.536 -9.718 1.00 58.34 106 ARG A O 1
ATOM 826 N N . ALA A 1 107 ? 2.327 -6.966 -8.497 1.00 62.47 107 ALA A N 1
ATOM 827 C CA . ALA A 1 107 ? 1.694 -7.387 -7.253 1.00 62.47 107 ALA A CA 1
ATOM 828 C C . ALA A 1 107 ? 0.255 -6.851 -7.133 1.00 62.47 107 ALA A C 1
ATOM 830 O O . ALA A 1 107 ? -0.330 -6.956 -6.056 1.00 62.47 107 ALA A O 1
ATOM 831 N N . ASP A 1 108 ? -0.294 -6.243 -8.197 1.00 74.19 108 ASP A N 1
ATOM 832 C CA . ASP A 1 108 ? -1.606 -5.593 -8.242 1.00 74.19 108 ASP A CA 1
ATOM 833 C C . ASP A 1 108 ? -1.820 -4.636 -7.056 1.00 74.19 108 ASP A C 1
ATOM 835 O O . ASP A 1 108 ? -2.942 -4.402 -6.606 1.00 74.19 108 ASP A O 1
ATOM 839 N N . LEU A 1 109 ? -0.733 -4.083 -6.499 1.00 80.81 109 LEU A N 1
ATOM 840 C CA . LEU A 1 109 ? -0.784 -3.262 -5.289 1.00 80.81 109 LEU A CA 1
ATOM 841 C C . LEU A 1 109 ? -1.483 -1.939 -5.578 1.00 80.81 109 LEU A C 1
ATOM 843 O O . LEU A 1 109 ? -2.322 -1.498 -4.792 1.00 80.81 109 LEU A O 1
ATOM 847 N N . ALA A 1 110 ? -1.169 -1.351 -6.731 1.00 76.69 110 ALA A N 1
ATOM 848 C CA . ALA A 1 110 ? -1.854 -0.185 -7.259 1.00 76.69 110 ALA A CA 1
ATOM 849 C C . ALA A 1 110 ? -3.361 -0.446 -7.395 1.00 76.69 110 ALA A C 1
ATOM 851 O O . ALA A 1 110 ? -4.164 0.247 -6.771 1.00 76.69 110 ALA A O 1
ATOM 852 N N . ASP A 1 111 ? -3.738 -1.502 -8.115 1.00 80.50 111 ASP A N 1
ATOM 853 C CA . ASP A 1 111 ? -5.133 -1.886 -8.347 1.00 80.50 111 ASP A CA 1
ATOM 854 C C . ASP A 1 111 ? -5.880 -2.206 -7.052 1.00 80.50 111 ASP A C 1
ATOM 856 O O . ASP A 1 111 ? -7.030 -1.799 -6.864 1.00 80.50 111 ASP A O 1
ATOM 860 N N . ARG A 1 112 ? -5.231 -2.877 -6.098 1.00 85.19 112 ARG A N 1
ATOM 861 C CA . ARG A 1 112 ? -5.795 -3.161 -4.773 1.00 85.19 112 ARG A CA 1
ATOM 862 C C . ARG A 1 112 ? -6.081 -1.875 -4.004 1.00 85.19 112 ARG A C 1
ATOM 864 O O . ARG A 1 112 ? -7.136 -1.765 -3.377 1.00 85.19 112 ARG A O 1
ATOM 871 N N . VAL A 1 113 ? -5.173 -0.901 -4.038 1.00 83.75 113 VAL A N 1
ATOM 872 C CA . VAL A 1 113 ? -5.383 0.402 -3.390 1.00 83.75 113 VAL A CA 1
ATOM 873 C C . VAL A 1 113 ? -6.497 1.183 -4.082 1.00 83.75 113 VAL A C 1
ATOM 875 O O . VAL A 1 113 ? -7.404 1.668 -3.399 1.00 83.75 113 VAL A O 1
ATOM 878 N N . LEU A 1 114 ? -6.467 1.244 -5.414 1.00 82.88 114 LEU A N 1
ATOM 879 C CA . LEU A 1 114 ? -7.462 1.929 -6.237 1.00 82.88 114 LEU A CA 1
ATOM 880 C C . LEU A 1 114 ? -8.872 1.384 -5.995 1.00 82.88 114 LEU A C 1
ATOM 882 O O . LEU A 1 114 ? -9.794 2.142 -5.695 1.00 82.88 114 LEU A O 1
ATOM 886 N N . SER A 1 115 ? -9.027 0.063 -6.043 1.00 83.88 115 SER A N 1
ATOM 887 C CA . SER A 1 115 ? -10.331 -0.598 -5.943 1.00 83.88 115 SER A CA 1
ATOM 888 C C . SER A 1 115 ? -10.909 -0.642 -4.527 1.00 83.88 115 SER A C 1
ATOM 890 O O . SER A 1 115 ? -12.130 -0.642 -4.373 1.00 83.88 115 SER A O 1
ATOM 892 N N . ARG A 1 116 ? -10.075 -0.693 -3.477 1.00 84.88 116 ARG A N 1
ATOM 893 C CA . ARG A 1 116 ? -10.553 -0.973 -2.104 1.00 84.88 116 ARG A CA 1
ATOM 894 C C . ARG A 1 116 ? -10.332 0.151 -1.107 1.00 84.88 116 ARG A C 1
ATOM 896 O O . ARG A 1 116 ? -11.052 0.230 -0.109 1.00 84.88 116 ARG A O 1
ATOM 903 N N . HIS A 1 117 ? -9.339 1.004 -1.340 1.00 84.75 117 HIS A N 1
ATOM 904 C CA . HIS A 1 117 ? -8.816 1.879 -0.291 1.00 84.75 117 HIS A CA 1
ATOM 905 C C . HIS A 1 117 ? -8.956 3.372 -0.609 1.00 84.75 117 HIS A C 1
ATOM 907 O O . HIS A 1 11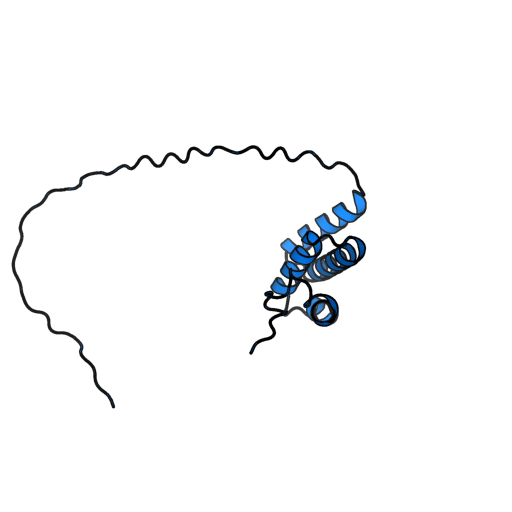7 ? -8.976 4.170 0.327 1.00 84.75 117 HIS A O 1
ATOM 913 N N . CYS A 1 118 ? -9.171 3.776 -1.865 1.00 85.00 118 CYS A N 1
ATOM 914 C CA . CYS A 1 118 ? -9.283 5.197 -2.229 1.00 85.00 118 CYS A CA 1
ATOM 915 C C . CYS A 1 118 ? -10.467 5.950 -1.597 1.00 85.00 118 CYS A C 1
ATOM 917 O O . CYS A 1 118 ? -10.356 7.143 -1.323 1.00 85.00 118 CYS A O 1
ATOM 919 N N . ALA A 1 119 ? -11.564 5.266 -1.252 1.00 83.75 119 ALA A N 1
ATOM 920 C CA . ALA A 1 119 ? -12.684 5.885 -0.534 1.00 83.75 119 ALA A CA 1
ATOM 921 C C . ALA A 1 119 ? -12.345 6.266 0.926 1.00 83.75 119 ALA A C 1
ATOM 923 O O . ALA A 1 119 ? -13.116 6.963 1.590 1.00 83.75 119 ALA A O 1
ATOM 924 N N . ARG A 1 120 ? -11.201 5.813 1.463 1.00 82.44 120 ARG A N 1
ATOM 925 C CA . ARG A 1 120 ? -10.794 6.087 2.846 1.00 82.44 120 ARG A CA 1
ATOM 926 C C . ARG A 1 120 ? -10.303 7.535 2.987 1.00 82.44 120 ARG A C 1
ATOM 928 O O . ARG A 1 120 ? -9.476 7.963 2.186 1.00 82.44 120 ARG A O 1
ATOM 935 N N . PRO A 1 121 ? -10.650 8.255 4.075 1.00 82.19 121 PRO A N 1
ATOM 936 C CA . PRO A 1 121 ? -10.208 9.642 4.286 1.00 82.19 121 PRO A CA 1
ATOM 937 C C . PRO A 1 121 ? -8.687 9.846 4.239 1.00 82.19 121 PRO A C 1
ATOM 939 O O . PRO A 1 121 ? -8.208 10.927 3.920 1.00 82.19 121 PRO A O 1
ATOM 942 N N . ALA A 1 122 ? -7.912 8.805 4.564 1.00 78.94 122 ALA A N 1
ATOM 943 C CA . ALA A 1 122 ? -6.453 8.835 4.486 1.00 78.94 122 ALA A CA 1
ATOM 944 C C . ALA A 1 122 ? -5.921 8.962 3.051 1.00 78.94 122 ALA A C 1
ATOM 946 O O . ALA A 1 122 ? -4.834 9.498 2.866 1.00 78.94 122 ALA A O 1
ATOM 947 N N . LEU A 1 123 ? -6.668 8.452 2.069 1.00 81.56 123 LEU A N 1
ATOM 948 C CA . LEU A 1 123 ? -6.242 8.334 0.679 1.00 81.56 123 LEU A CA 1
ATOM 949 C C . LEU A 1 123 ? -7.028 9.223 -0.280 1.00 81.56 123 LEU A C 1
ATOM 951 O O . LEU A 1 123 ? -6.572 9.422 -1.393 1.00 81.56 123 LEU A O 1
ATOM 955 N N . GLN A 1 124 ? -8.131 9.839 0.151 1.00 80.94 124 GLN A N 1
ATOM 956 C CA . GLN A 1 124 ? -8.959 10.725 -0.683 1.00 80.94 124 GLN A CA 1
ATOM 957 C C . GLN A 1 124 ? -8.201 11.875 -1.370 1.00 80.94 124 GLN A C 1
ATOM 959 O O . GLN A 1 124 ? -8.692 12.419 -2.348 1.00 80.94 124 GLN A O 1
ATOM 964 N N . ARG A 1 125 ? -7.031 12.272 -0.855 1.00 77.00 125 ARG A N 1
ATOM 965 C CA . ARG A 1 125 ? -6.167 13.310 -1.451 1.00 77.00 125 ARG A CA 1
ATOM 966 C C . ARG A 1 125 ? -4.814 12.778 -1.923 1.00 77.00 125 ARG A C 1
ATOM 968 O O . ARG A 1 125 ? -3.919 13.556 -2.233 1.00 77.00 125 ARG A O 1
ATOM 975 N N . HIS A 1 126 ? -4.622 11.465 -1.877 1.00 79.38 126 HIS A N 1
ATOM 976 C CA . HIS A 1 126 ? -3.385 10.849 -2.323 1.00 79.38 126 HIS A CA 1
ATOM 977 C C . HIS A 1 126 ? -3.356 10.848 -3.851 1.00 79.38 126 HIS A C 1
ATOM 979 O O . HIS A 1 126 ? -4.360 10.485 -4.452 1.00 79.38 126 HIS A O 1
ATOM 985 N N . TRP A 1 127 ? -2.215 11.189 -4.459 1.00 79.31 127 TRP A N 1
ATOM 986 C CA . TRP A 1 127 ? -2.069 11.334 -5.916 1.00 79.31 127 TRP A CA 1
ATOM 987 C C . TRP A 1 127 ? -2.583 10.117 -6.700 1.00 79.31 127 TRP A C 1
ATOM 989 O O . TRP A 1 127 ? -3.197 10.262 -7.750 1.00 79.31 127 TRP A O 1
ATOM 999 N N . LEU A 1 128 ? -2.394 8.919 -6.136 1.00 77.19 128 LEU A N 1
ATOM 1000 C CA . LEU A 1 128 ? -2.896 7.670 -6.706 1.00 77.19 128 LEU A CA 1
ATOM 1001 C C . LEU A 1 128 ? -4.434 7.609 -6.779 1.00 77.19 128 LEU A C 1
ATOM 1003 O O . LEU A 1 128 ? -4.990 7.031 -7.699 1.00 77.19 128 LEU A O 1
ATOM 1007 N N . CYS A 1 129 ? -5.125 8.192 -5.803 1.00 81.62 129 CYS A N 1
ATOM 1008 C CA . CYS A 1 129 ? -6.580 8.133 -5.651 1.00 81.62 129 CYS A CA 1
ATOM 1009 C C . CYS A 1 129 ? -7.303 9.392 -6.140 1.00 81.62 129 CYS A C 1
ATOM 1011 O O . CYS A 1 129 ? -8.523 9.379 -6.271 1.00 81.62 129 CYS A O 1
ATOM 1013 N N . THR A 1 130 ? -6.575 10.474 -6.399 1.00 75.12 130 THR A N 1
ATOM 1014 C CA . THR A 1 130 ? -7.094 11.715 -6.985 1.00 75.12 130 THR A CA 1
ATOM 1015 C C . THR A 1 130 ? -6.930 11.711 -8.502 1.00 75.12 130 THR A C 1
ATOM 1017 O O . THR A 1 130 ? -6.586 12.752 -9.046 1.00 75.12 130 THR A O 1
ATOM 1020 N N . GLY A 1 131 ? -7.062 10.537 -9.142 1.00 59.88 131 GLY A N 1
ATOM 1021 C CA . GLY A 1 131 ? -6.745 10.292 -10.555 1.00 59.88 131 GLY A CA 1
ATOM 1022 C C . GLY A 1 131 ? -7.014 11.512 -11.434 1.00 59.88 131 GLY A C 1
ATOM 1023 O O . GLY A 1 131 ? -8.129 12.020 -11.424 1.00 59.88 131 GLY A O 1
ATOM 1024 N N . GLY A 1 132 ? -5.948 11.989 -12.086 1.00 52.66 132 GLY A N 1
ATOM 1025 C CA . GLY A 1 132 ? -5.859 13.3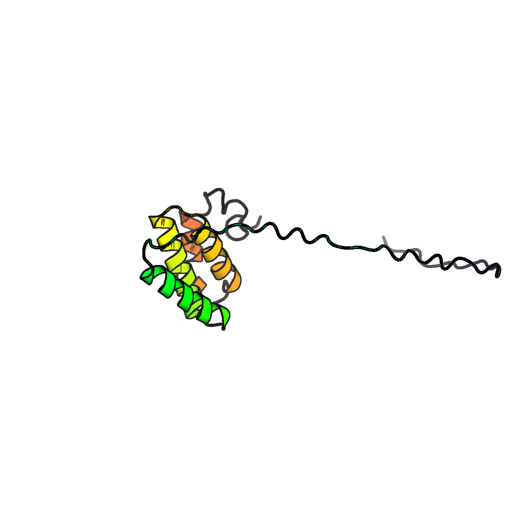11 -12.699 1.00 52.66 132 GLY A CA 1
ATOM 1026 C C . GLY A 1 132 ? -7.054 13.683 -13.570 1.00 52.66 132 GLY A C 1
ATOM 1027 O O . GLY A 1 132 ? -7.367 12.974 -14.525 1.00 52.66 132 GLY A O 1
ATOM 1028 N N . ASP A 1 133 ? -7.662 14.815 -13.225 1.00 39.22 133 ASP A N 1
ATOM 1029 C CA . ASP A 1 133 ? -8.394 15.658 -14.169 1.00 39.22 133 ASP A CA 1
ATOM 1030 C C . ASP A 1 133 ? -7.413 16.415 -15.084 1.00 39.22 133 ASP A C 1
ATOM 1032 O O . ASP A 1 133 ? -6.324 16.812 -14.595 1.00 39.22 133 ASP A O 1
#

Radius of gyration: 27.33 Å; chains: 1; bounding box: 43×73×58 Å

Foldseek 3Di:
DDDDDDDDDDDDDDDDDDDDPPDPPPPPDPPPPVPPPPPPPPPDDDPPVVVLLVVLVVCVVVVNLVSLLVSLVVLVVVCVVPVPCVSVVSSVVSCVVCVVPPSSVVVCSLVCCQVPPCVPPSNVPPCSSCPDD

Sequence (133 aa):
MCRPFDHVLRRGAALCLLLSLATQAGAYAPAATAMRIKFAPQASASAAPESALAQLREFAVLGDTDASGELATRLLDRFERTGDRRHLHEAMQWIARDWEHERVVRADLADRVLSRHCARPALQRHWLCTGGD

pLDDT: mean 71.56, std 19.65, range [35.44, 96.62]

Organism: NCBI:txid2732512